Protein AF-A0AAZ3P601-F1 (afdb_monomer_lite)

Organism: Oncorhynchus tshawytscha (NCBI:txid74940)

pLDDT: mean 79.43, std 17.4, range [39.06, 97.81]

Structure (mmCIF, N/CA/C/O backbone):
data_AF-A0AAZ3P601-F1
#
_entry.id   AF-A0AAZ3P601-F1
#
loop_
_atom_site.group_PDB
_atom_site.id
_atom_site.type_symbol
_atom_site.label_atom_id
_atom_site.label_alt_id
_atom_site.label_comp_id
_atom_site.label_asym_id
_atom_site.label_entity_id
_atom_site.label_seq_id
_atom_site.pdbx_PDB_ins_code
_atom_site.Cartn_x
_atom_site.Cartn_y
_atom_site.Cartn_z
_atom_site.occupancy
_atom_site.B_iso_or_equiv
_atom_site.auth_seq_id
_atom_site.auth_comp_id
_atom_site.auth_asym_id
_atom_site.auth_atom_id
_atom_site.pdbx_PDB_model_num
ATOM 1 N N . MET A 1 1 ? -42.002 18.858 34.333 1.00 70.12 1 MET A N 1
ATOM 2 C CA . MET A 1 1 ? -42.143 19.590 33.052 1.00 70.12 1 MET A CA 1
ATOM 3 C C . MET A 1 1 ? -43.081 20.768 33.280 1.00 70.12 1 MET A C 1
ATOM 5 O O . MET A 1 1 ? -44.102 20.560 33.925 1.00 70.12 1 MET A O 1
ATOM 9 N N . SER A 1 2 ? -42.733 21.986 32.854 1.00 88.12 2 SER A N 1
ATOM 10 C CA . SER A 1 2 ? -43.541 23.179 33.163 1.00 88.12 2 SER A CA 1
ATOM 11 C C . SER A 1 2 ? -44.833 23.246 32.324 1.00 88.12 2 SER A C 1
ATOM 13 O O . SER A 1 2 ? -44.896 22.634 31.251 1.00 88.12 2 SER A O 1
ATOM 15 N N . PRO A 1 3 ? -45.863 24.001 32.761 1.00 89.81 3 PRO A N 1
ATOM 16 C CA . PRO A 1 3 ? -47.120 24.142 32.016 1.00 89.81 3 PRO A CA 1
ATOM 17 C C . PRO A 1 3 ? -46.925 24.761 30.624 1.00 89.81 3 PRO A C 1
ATOM 19 O O . PRO A 1 3 ? -47.542 24.329 29.651 1.00 89.81 3 PRO A O 1
ATOM 22 N N . VAL A 1 4 ? -46.012 25.733 30.521 1.00 89.62 4 VAL A N 1
ATOM 23 C CA . VAL A 1 4 ? -45.647 26.404 29.264 1.00 89.62 4 VAL A CA 1
ATOM 24 C C . VAL A 1 4 ? -44.976 25.426 28.295 1.00 89.62 4 VAL A C 1
ATOM 26 O O . VAL A 1 4 ? -45.352 25.354 27.125 1.00 89.62 4 VAL A O 1
ATOM 29 N N . GLU A 1 5 ? -44.046 24.605 28.788 1.00 85.06 5 GLU A N 1
ATOM 30 C CA . GLU A 1 5 ? -43.349 23.603 27.975 1.00 85.06 5 GLU A CA 1
ATOM 31 C C . GLU A 1 5 ? -44.294 22.489 27.491 1.00 85.06 5 GLU A C 1
ATOM 33 O O . GLU A 1 5 ? -44.178 22.021 26.358 1.00 85.06 5 GLU A O 1
ATOM 38 N N . LYS A 1 6 ? -45.290 22.105 28.303 1.00 87.62 6 LYS A N 1
ATOM 39 C CA . LYS A 1 6 ? -46.314 21.119 27.915 1.00 87.62 6 LYS A CA 1
ATOM 40 C C . LYS A 1 6 ? -47.175 21.607 26.757 1.00 87.62 6 LYS A C 1
ATOM 42 O O . LYS A 1 6 ? -47.399 20.858 25.809 1.00 87.62 6 LYS A O 1
ATOM 47 N N . LYS A 1 7 ? -47.602 22.873 26.799 1.00 90.50 7 LYS A N 1
ATOM 48 C CA . LYS A 1 7 ? -48.368 23.492 25.710 1.00 90.50 7 LYS A CA 1
ATOM 49 C C . LYS A 1 7 ? -47.548 23.563 24.422 1.00 90.50 7 LYS A C 1
ATOM 51 O O . LYS A 1 7 ? -48.051 23.200 23.364 1.00 90.50 7 LYS A O 1
ATOM 56 N N . ARG A 1 8 ? -46.276 23.963 24.518 1.00 91.31 8 ARG A N 1
ATOM 57 C CA . ARG A 1 8 ? -45.363 24.028 23.370 1.00 91.31 8 ARG A CA 1
ATOM 58 C C . ARG A 1 8 ? -45.224 22.666 22.682 1.00 91.31 8 ARG A C 1
ATOM 60 O O . ARG A 1 8 ? -45.419 22.585 21.476 1.00 91.31 8 ARG A O 1
ATOM 67 N N . ARG A 1 9 ? -44.966 21.597 23.446 1.00 89.88 9 ARG A N 1
ATOM 68 C CA . ARG A 1 9 ? -44.812 20.232 22.905 1.00 89.88 9 ARG A CA 1
ATOM 69 C C . ARG A 1 9 ? -46.097 19.646 22.330 1.00 89.88 9 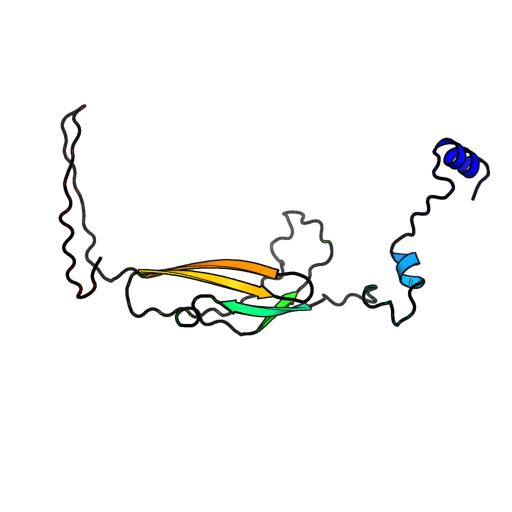ARG A C 1
ATOM 71 O O . ARG A 1 9 ? -46.035 18.900 21.358 1.00 89.88 9 ARG A O 1
ATOM 78 N N . SER A 1 10 ? -47.245 20.001 22.909 1.00 91.31 10 SER A N 1
ATOM 79 C CA . SER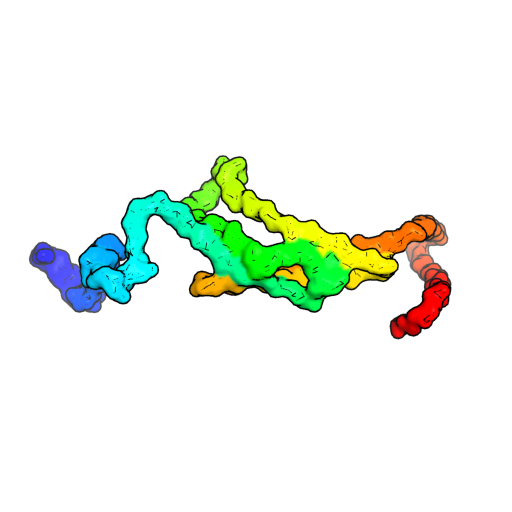 A 1 10 ? -48.556 19.628 22.372 1.00 91.31 10 SER A CA 1
ATOM 80 C C . SER A 1 10 ? -48.806 20.246 20.997 1.00 91.31 10 SER A C 1
ATOM 82 O O . SER A 1 10 ? -49.396 19.588 20.152 1.00 91.31 10 SER A O 1
ATOM 84 N N . LEU A 1 11 ? -48.360 21.488 20.769 1.00 91.81 11 LEU A N 1
ATOM 85 C CA . LEU A 1 11 ? -48.504 22.172 19.479 1.00 91.81 11 LEU A CA 1
ATOM 86 C C . LEU A 1 11 ? -47.535 21.630 18.424 1.00 91.81 11 LEU A C 1
ATOM 88 O O . LEU A 1 11 ? -47.878 21.563 17.252 1.00 91.81 11 LEU A O 1
ATOM 92 N N . THR A 1 12 ? -46.328 21.237 18.833 1.00 90.19 12 THR A N 1
ATOM 93 C CA . THR A 1 12 ? -45.301 20.732 17.912 1.00 90.19 12 THR A CA 1
ATOM 94 C C . THR A 1 12 ? -45.355 19.218 17.696 1.00 90.19 12 THR A C 1
ATOM 96 O O . THR A 1 12 ? -44.438 18.686 17.085 1.00 90.19 12 THR A O 1
ATOM 99 N N . HIS A 1 13 ? -46.375 18.515 18.207 1.00 84.56 13 HIS A N 1
ATOM 100 C CA . HIS A 1 13 ? -46.494 17.047 18.147 1.00 84.56 13 HIS A CA 1
ATOM 101 C C . HIS A 1 13 ? -45.260 16.288 18.675 1.00 84.56 13 HIS A C 1
ATOM 103 O O . HIS A 1 13 ? -44.950 15.188 18.233 1.00 84.56 13 HIS A O 1
ATOM 109 N N . THR A 1 14 ? -44.558 16.863 19.655 1.00 85.81 14 THR A N 1
ATOM 110 C CA . THR A 1 14 ? -43.357 16.265 20.274 1.00 85.81 14 THR A CA 1
ATOM 111 C C . THR A 1 14 ? -43.566 15.930 21.747 1.00 85.81 14 THR A C 1
ATOM 113 O O . THR A 1 14 ? -42.615 15.848 22.528 1.00 85.81 14 THR A O 1
ATOM 116 N N . LEU A 1 15 ? -44.826 15.766 22.159 1.00 82.56 15 LEU A N 1
ATOM 117 C CA . LEU A 1 15 ? -45.186 15.462 23.543 1.00 82.56 15 LEU A CA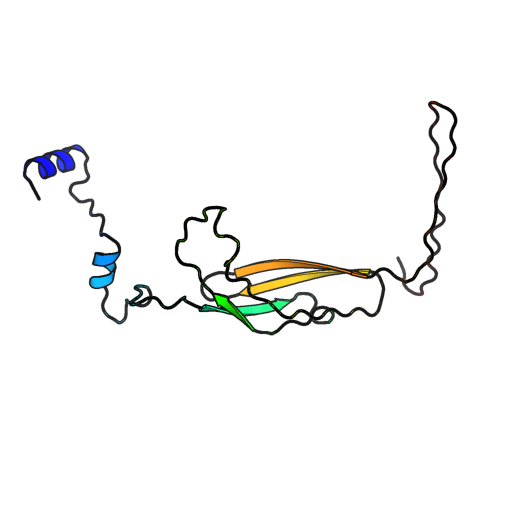 1
ATOM 118 C C . LEU A 1 15 ? -44.644 14.092 23.974 1.00 82.56 15 LEU A C 1
ATOM 120 O O . LEU A 1 15 ? -44.112 13.982 25.077 1.00 82.56 15 LEU A O 1
ATOM 124 N N . ASP A 1 16 ? -44.657 13.132 23.050 1.00 80.06 16 ASP A N 1
ATOM 125 C CA . ASP A 1 16 ? -44.116 11.781 23.231 1.00 80.06 16 ASP A CA 1
ATOM 126 C C . ASP A 1 16 ? -42.670 11.645 22.724 1.00 80.06 16 ASP A C 1
ATOM 128 O O . ASP A 1 16 ? -42.055 10.585 22.819 1.00 80.06 16 ASP A O 1
ATOM 132 N N . SER A 1 17 ? -42.082 12.724 22.196 1.00 71.44 17 SER A N 1
ATOM 133 C CA . SER A 1 17 ? -40.682 12.728 21.781 1.00 71.44 17 SER A CA 1
ATOM 134 C C . SER A 1 17 ? -39.779 12.954 22.991 1.00 71.44 17 SER A C 1
ATOM 136 O O . SER A 1 17 ? -39.702 14.049 23.562 1.00 71.44 17 SER A O 1
ATOM 138 N N . SER A 1 18 ? -39.043 11.915 23.366 1.00 69.38 18 SER A N 1
ATOM 139 C CA . SER A 1 18 ? -37.966 12.001 24.345 1.00 69.38 18 SER A CA 1
ATOM 140 C C . SER A 1 18 ? -36.612 11.890 23.657 1.00 69.38 18 SER A C 1
ATOM 142 O O . SER A 1 18 ? -36.342 10.919 22.958 1.00 69.38 18 SER A O 1
ATOM 144 N N . THR A 1 19 ? -35.728 12.849 23.911 1.00 64.19 19 THR A N 1
ATOM 145 C CA . THR A 1 19 ? -34.297 12.707 23.635 1.00 64.19 19 THR A CA 1
ATOM 146 C C . THR A 1 19 ? -33.608 12.385 24.952 1.00 64.19 19 THR A C 1
ATOM 148 O O . THR A 1 19 ? -33.616 13.209 25.872 1.00 64.19 19 THR A O 1
ATOM 151 N N . VAL A 1 20 ? -33.026 11.198 25.074 1.00 64.81 20 VAL A N 1
ATOM 152 C CA . VAL A 1 20 ? -32.213 10.851 26.241 1.00 64.81 20 VAL A CA 1
ATOM 153 C C . VAL A 1 20 ? -30.807 11.390 25.996 1.00 64.81 20 VAL A C 1
ATOM 155 O O . VAL A 1 20 ? -30.213 11.130 24.951 1.00 64.81 20 VAL A O 1
ATOM 158 N N . ARG A 1 21 ? -30.260 12.175 26.932 1.00 61.75 21 ARG A N 1
ATOM 159 C CA . ARG A 1 21 ? -28.838 12.548 26.860 1.00 61.75 21 ARG A CA 1
ATOM 160 C C . ARG A 1 21 ? -28.008 11.273 26.966 1.00 61.75 21 ARG A C 1
ATOM 162 O O . ARG A 1 21 ? -28.297 10.452 27.832 1.00 61.75 21 ARG A O 1
ATOM 169 N N . ALA A 1 22 ? -26.959 11.151 26.155 1.00 60.16 22 ALA A N 1
ATOM 170 C CA . ALA A 1 22 ? -26.104 9.963 26.112 1.00 60.16 22 ALA A CA 1
ATOM 171 C C . ALA A 1 22 ? -25.686 9.470 27.512 1.00 60.16 22 ALA A C 1
ATOM 173 O O . ALA A 1 22 ? -25.795 8.285 27.792 1.00 60.16 22 ALA A O 1
ATOM 174 N N . GLY A 1 23 ? -25.337 10.383 28.429 1.00 58.44 23 GLY A N 1
ATOM 175 C CA . GLY A 1 23 ? -24.967 10.040 29.810 1.00 58.44 23 GLY A CA 1
ATOM 176 C C . GLY A 1 23 ? -26.077 9.397 30.660 1.00 58.44 23 GLY A C 1
ATOM 177 O O . GLY A 1 23 ? -25.782 8.608 31.548 1.00 58.44 23 GLY A O 1
ATOM 178 N N . VAL A 1 24 ? -27.353 9.688 30.387 1.00 65.31 24 VAL A N 1
ATOM 179 C CA . VAL A 1 24 ? -28.493 9.081 31.103 1.00 65.31 24 VAL A CA 1
ATOM 180 C C . VAL A 1 24 ? -28.844 7.717 30.510 1.00 65.31 24 VAL A C 1
ATOM 182 O O . VAL A 1 24 ? -29.120 6.789 31.260 1.00 65.31 24 VAL A O 1
ATOM 185 N N . ALA A 1 25 ? -28.780 7.574 29.181 1.00 63.50 25 ALA A N 1
ATOM 186 C CA . ALA A 1 25 ? -28.924 6.273 28.521 1.00 63.50 25 ALA A CA 1
ATOM 187 C C . ALA A 1 25 ? -27.821 5.317 28.988 1.00 63.50 25 ALA A C 1
ATOM 189 O O . ALA A 1 25 ? -28.089 4.178 29.345 1.00 63.50 25 ALA A O 1
ATOM 190 N N . ALA A 1 26 ? -26.601 5.839 29.082 1.00 60.62 26 ALA A N 1
ATOM 191 C CA . ALA A 1 26 ? -25.445 5.142 29.600 1.00 60.62 26 ALA A CA 1
ATOM 192 C C . ALA A 1 26 ? -25.631 4.606 31.029 1.00 60.62 26 ALA A C 1
ATOM 194 O O . ALA A 1 26 ? -25.316 3.453 31.300 1.00 60.62 26 ALA A O 1
ATOM 195 N N . ALA A 1 27 ? -26.168 5.428 31.934 1.00 63.00 27 ALA A N 1
ATOM 196 C CA . ALA A 1 27 ? -26.406 5.040 33.324 1.00 63.00 27 ALA A CA 1
ATOM 197 C C . ALA A 1 27 ? -27.568 4.042 33.498 1.00 63.00 27 ALA A C 1
ATOM 199 O O . ALA A 1 27 ? -27.625 3.342 34.505 1.00 63.00 27 ALA A O 1
ATOM 200 N N . ALA A 1 28 ? -28.499 3.987 32.540 1.00 63.47 28 ALA A N 1
ATOM 201 C CA . ALA A 1 28 ? -29.650 3.084 32.565 1.00 63.47 28 ALA A CA 1
ATOM 202 C C . ALA A 1 28 ? -29.344 1.679 32.008 1.00 63.47 28 ALA A C 1
ATOM 204 O O . ALA A 1 28 ? -30.153 0.768 32.183 1.00 63.47 28 ALA A O 1
ATOM 205 N N . LEU A 1 29 ? -28.198 1.488 31.346 1.00 56.53 29 LEU A N 1
ATOM 206 C CA . LEU A 1 29 ? -27.764 0.184 30.849 1.00 56.53 29 LEU A CA 1
ATOM 207 C C . LEU A 1 29 ? -27.188 -0.642 32.008 1.00 56.53 29 LEU A C 1
ATOM 209 O O . LEU A 1 29 ? -26.221 -0.249 32.658 1.00 56.53 29 LEU A O 1
ATOM 213 N N . THR A 1 30 ? -27.770 -1.813 32.266 1.00 56.56 30 THR A N 1
ATOM 214 C CA . THR A 1 30 ? -27.178 -2.817 33.158 1.00 56.56 30 THR A CA 1
ATOM 215 C C . THR A 1 30 ? -25.837 -3.296 32.601 1.00 56.56 30 THR A C 1
ATOM 217 O O . THR A 1 30 ? -25.612 -3.289 31.393 1.00 56.56 30 THR A O 1
ATOM 220 N N . THR A 1 31 ? -24.936 -3.737 33.481 1.00 52.88 31 THR A N 1
ATOM 221 C CA . THR A 1 31 ? -23.539 -4.113 33.185 1.00 52.88 31 THR A CA 1
ATOM 222 C C . THR A 1 31 ? -23.372 -5.055 31.981 1.00 52.88 31 THR A C 1
ATOM 224 O O . THR A 1 31 ? -22.365 -4.982 31.288 1.00 52.88 31 THR A O 1
ATOM 227 N N . SER A 1 32 ? -24.368 -5.888 31.671 1.00 54.19 32 SER A N 1
ATOM 228 C CA . SER A 1 32 ? -24.384 -6.800 30.517 1.00 54.19 32 SER A CA 1
ATOM 229 C C . SER A 1 32 ? -24.783 -6.157 29.177 1.00 54.19 32 SER A C 1
ATOM 231 O O . SER A 1 32 ? -24.533 -6.748 28.133 1.00 54.19 32 SER A O 1
ATOM 233 N N . GLN A 1 33 ? -25.357 -4.951 29.178 1.00 48.84 33 GLN A N 1
ATOM 234 C CA . GLN A 1 33 ? -25.612 -4.128 27.982 1.00 48.84 33 GLN A CA 1
ATOM 235 C C . GLN A 1 33 ? -24.637 -2.937 27.867 1.00 48.84 33 GLN A C 1
ATOM 237 O O . GLN A 1 33 ? -24.684 -2.174 26.905 1.00 48.84 33 GLN A O 1
ATOM 242 N N . SER A 1 34 ? -23.722 -2.791 28.832 1.00 46.88 34 SER A N 1
ATOM 243 C CA . SER A 1 34 ? -22.756 -1.689 28.964 1.00 46.88 34 SER A CA 1
ATOM 244 C C . SER A 1 34 ? -21.469 -1.873 28.137 1.00 46.88 34 SER A C 1
ATOM 246 O O . SER A 1 34 ? -20.431 -1.290 28.439 1.00 46.88 34 SER A O 1
ATOM 248 N N . LEU A 1 35 ? -21.499 -2.641 27.044 1.00 48.31 35 LEU A N 1
ATOM 249 C CA . LEU A 1 35 ? -20.342 -2.735 26.134 1.00 48.31 35 LEU A CA 1
ATOM 250 C C . LEU A 1 35 ? -20.043 -1.411 25.391 1.00 48.31 35 LEU A C 1
ATOM 252 O O . LEU A 1 35 ? -19.087 -1.340 24.624 1.00 48.31 35 LEU A O 1
ATOM 256 N N . LEU A 1 36 ? -20.835 -0.352 25.615 1.00 49.25 36 LEU A N 1
ATOM 257 C CA . LEU A 1 36 ? -20.767 0.911 24.872 1.00 49.25 36 LEU A CA 1
ATOM 258 C C . LEU A 1 36 ? -20.726 2.184 25.743 1.00 49.25 36 LEU A C 1
ATOM 260 O O . LEU A 1 36 ? -20.846 3.283 25.204 1.00 49.25 36 LEU A O 1
ATOM 264 N N . VAL A 1 37 ? -20.509 2.089 27.061 1.00 42.81 37 VAL A N 1
ATOM 265 C CA . VAL A 1 37 ? -20.366 3.279 27.925 1.00 42.81 37 VAL A CA 1
ATOM 266 C C . VAL A 1 37 ? -18.990 3.307 28.585 1.00 42.81 37 VAL A C 1
ATOM 268 O O . VAL A 1 37 ? -18.720 2.494 29.468 1.00 42.81 37 VAL A O 1
ATOM 271 N N . PRO A 1 38 ? -18.111 4.259 28.237 1.00 45.16 38 PRO A N 1
ATOM 272 C CA . PRO A 1 38 ? -16.789 4.309 28.834 1.00 45.16 38 PRO A CA 1
ATOM 273 C C . PRO A 1 38 ? -16.778 5.071 30.167 1.00 45.16 38 PRO A C 1
ATOM 275 O O . PRO A 1 38 ? -17.029 6.277 30.207 1.00 45.16 38 PRO A O 1
ATOM 278 N N . GLY A 1 39 ? -16.389 4.361 31.232 1.00 39.06 39 GLY A N 1
ATOM 279 C CA . GLY A 1 39 ? -15.651 4.911 32.377 1.00 39.06 39 GLY A CA 1
ATOM 280 C C . GLY A 1 39 ? -14.236 5.379 31.977 1.00 39.06 39 GLY A C 1
ATOM 281 O O . GLY A 1 39 ? -13.923 5.410 30.786 1.00 39.06 39 GLY A O 1
ATOM 282 N N . PRO A 1 40 ? -13.398 5.807 32.941 1.00 43.06 40 PRO A N 1
ATOM 283 C CA . PRO A 1 40 ? -12.401 6.860 32.760 1.00 43.06 40 PRO A CA 1
ATOM 284 C C . PRO A 1 40 ? -11.408 6.581 31.627 1.00 43.06 40 PRO A C 1
ATOM 286 O O . PRO A 1 40 ? -10.877 5.484 31.509 1.00 43.06 40 PRO A O 1
ATOM 289 N N . VAL A 1 41 ? -11.195 7.633 30.829 1.00 47.00 41 VAL A N 1
ATOM 290 C CA . VAL A 1 41 ? -10.081 7.944 29.914 1.00 47.00 41 VAL A CA 1
ATOM 291 C C . VAL A 1 41 ? -9.036 6.829 29.754 1.00 47.00 41 VAL A C 1
ATOM 293 O O . VAL A 1 41 ? -7.917 6.924 30.246 1.00 47.00 41 VAL A O 1
ATOM 296 N N . GLN A 1 42 ? -9.390 5.775 29.029 1.00 49.97 42 GLN A N 1
ATOM 297 C CA . GLN A 1 42 ? -8.418 4.907 28.374 1.00 49.97 42 GLN A CA 1
ATOM 298 C C . GLN A 1 42 ? -8.548 5.188 26.879 1.00 49.97 42 GLN A C 1
ATOM 300 O O . GLN A 1 42 ? -9.641 5.023 26.324 1.00 49.97 42 GLN A O 1
ATOM 305 N N . SER A 1 43 ? -7.474 5.668 26.240 1.00 56.03 43 SER A N 1
ATOM 306 C CA . SER A 1 43 ? -7.373 5.667 24.777 1.00 56.03 43 SER A CA 1
ATOM 307 C C . SER A 1 43 ? -7.666 4.246 24.323 1.00 56.03 43 SER A C 1
ATOM 309 O O . SER A 1 43 ? -6.948 3.311 24.673 1.00 56.03 43 SER A O 1
ATOM 311 N N . GLN A 1 44 ? -8.796 4.059 23.648 1.00 71.75 44 GLN A N 1
ATOM 312 C CA . GLN A 1 44 ? -9.218 2.727 23.254 1.00 71.75 44 GLN A CA 1
ATOM 313 C C . GLN A 1 44 ? -8.312 2.319 22.097 1.00 71.75 44 GLN A C 1
ATOM 315 O O . GLN A 1 44 ? -8.413 2.877 21.012 1.00 71.75 44 GLN A O 1
ATOM 320 N N . VAL A 1 45 ? -7.380 1.405 22.342 1.00 83.75 45 VAL A N 1
ATOM 321 C CA . VAL A 1 45 ? -6.551 0.828 21.283 1.00 83.75 45 VAL A CA 1
ATOM 322 C C . VAL A 1 45 ? -7.391 -0.208 20.547 1.00 83.75 45 VAL A C 1
ATOM 324 O O . VAL A 1 45 ? -8.114 -0.987 21.170 1.00 83.75 45 VAL A O 1
ATOM 327 N N . VAL A 1 46 ? -7.335 -0.193 19.220 1.00 89.50 46 VAL A N 1
ATOM 328 C CA . VAL A 1 46 ? -8.011 -1.166 18.364 1.00 89.50 46 VAL A CA 1
ATOM 329 C C . VAL A 1 46 ? -6.956 -1.998 17.669 1.00 89.50 46 VAL A C 1
ATOM 331 O O . VAL A 1 46 ? -6.055 -1.477 17.014 1.00 89.50 46 VAL A O 1
ATOM 334 N N . GLU A 1 47 ? -7.076 -3.302 17.850 1.00 93.69 47 GLU A N 1
ATOM 335 C CA . GLU A 1 47 ? -6.290 -4.301 17.151 1.00 93.69 47 GLU A CA 1
ATOM 336 C C . GLU A 1 47 ? 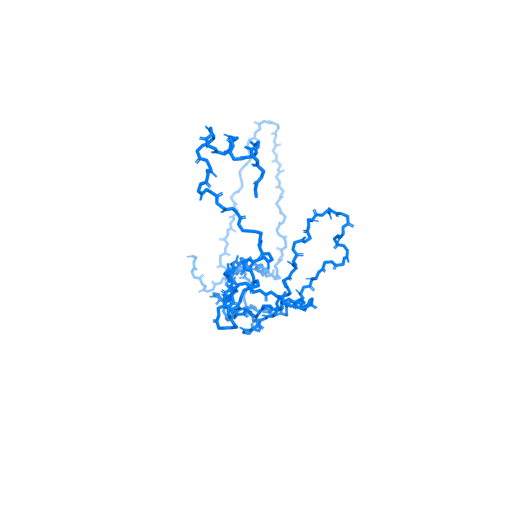-6.900 -4.547 15.768 1.00 93.69 47 GLU A C 1
ATOM 338 O O . GLU A 1 47 ? -8.119 -4.690 15.638 1.00 93.69 47 GLU A O 1
ATOM 343 N N . TYR A 1 48 ? -6.051 -4.571 14.746 1.00 95.75 48 TYR A N 1
ATOM 344 C CA . TYR A 1 48 ? -6.417 -4.892 13.373 1.00 95.75 48 TYR A CA 1
ATOM 345 C C . TYR A 1 48 ? -5.644 -6.124 12.928 1.00 95.75 48 TYR A C 1
ATOM 347 O O . TYR A 1 48 ? -4.421 -6.157 13.084 1.00 95.75 48 TYR A O 1
ATOM 355 N N . SER A 1 49 ? -6.333 -7.089 12.323 1.00 97.50 49 SER A N 1
ATOM 356 C CA . SER A 1 49 ? -5.680 -8.106 11.504 1.00 97.50 49 SER A CA 1
ATOM 357 C C . SER A 1 49 ? -5.259 -7.495 10.173 1.00 97.50 49 SER A C 1
ATOM 359 O O . SER A 1 49 ? -5.937 -6.613 9.639 1.00 97.50 49 SER A O 1
ATOM 361 N N . VAL A 1 50 ? -4.123 -7.947 9.659 1.00 97.44 50 VAL A N 1
ATOM 362 C CA . VAL A 1 50 ? -3.469 -7.401 8.474 1.00 97.44 50 VAL A CA 1
ATOM 363 C C . VAL A 1 50 ? -3.400 -8.479 7.403 1.00 97.44 50 VAL A C 1
ATOM 365 O O . VAL A 1 50 ? -2.747 -9.500 7.605 1.00 97.44 50 VAL A O 1
ATOM 368 N N . ASP A 1 51 ? -4.002 -8.207 6.250 1.00 97.44 51 ASP A N 1
ATOM 369 C CA . ASP A 1 51 ? -3.932 -9.063 5.067 1.00 97.44 51 ASP A CA 1
ATOM 370 C C . ASP A 1 51 ? -3.345 -8.296 3.878 1.00 97.44 51 ASP A C 1
ATOM 372 O O . ASP A 1 51 ? -3.577 -7.095 3.714 1.00 97.44 51 ASP A O 1
ATOM 376 N N . VAL A 1 52 ? -2.603 -8.998 3.020 1.00 97.19 52 VAL A N 1
ATOM 377 C CA . VAL A 1 52 ? -2.002 -8.437 1.802 1.00 97.19 52 VAL A CA 1
ATOM 378 C C . VAL A 1 52 ? -2.300 -9.283 0.575 1.00 97.19 52 VAL A C 1
ATOM 380 O O . VAL A 1 52 ? -2.278 -10.509 0.635 1.00 97.19 52 VAL A O 1
ATOM 383 N N . SER A 1 53 ? -2.513 -8.635 -0.571 1.00 97.56 53 SER A N 1
ATOM 384 C CA . SER A 1 53 ? -2.728 -9.348 -1.837 1.00 97.56 53 SER A CA 1
ATOM 385 C C . SER A 1 53 ? -1.444 -9.902 -2.467 1.00 97.56 53 SER A C 1
ATOM 387 O O . SER A 1 53 ? -1.528 -10.767 -3.333 1.00 97.56 53 SER A O 1
ATOM 389 N N . LEU A 1 54 ? -0.264 -9.403 -2.069 1.00 96.69 54 LEU A N 1
ATOM 390 C CA . LEU A 1 54 ? 1.050 -9.829 -2.576 1.00 96.69 54 LEU A CA 1
ATOM 391 C C . LEU A 1 54 ? 2.011 -10.201 -1.426 1.00 96.69 54 LEU A C 1
ATOM 393 O O . LEU A 1 54 ? 2.998 -9.492 -1.200 1.00 96.69 54 LEU A O 1
ATOM 397 N N . PRO A 1 55 ? 1.750 -11.301 -0.693 1.00 95.81 55 PRO A N 1
ATOM 398 C CA . PRO A 1 55 ? 2.565 -11.709 0.458 1.00 95.81 55 PRO A CA 1
ATOM 399 C C . PRO A 1 55 ? 4.004 -12.091 0.083 1.00 95.81 55 PRO A C 1
ATOM 401 O O . PRO A 1 55 ? 4.909 -11.921 0.891 1.00 95.81 55 PRO A O 1
ATOM 404 N N . GLU A 1 56 ? 4.233 -12.524 -1.160 1.00 95.31 56 GLU A N 1
ATOM 405 C CA . GLU A 1 56 ? 5.564 -12.851 -1.699 1.00 95.31 56 GLU A CA 1
ATOM 406 C C . GLU A 1 56 ? 6.445 -11.620 -1.966 1.00 95.31 56 GLU A C 1
ATOM 408 O O . GLU A 1 56 ? 7.586 -11.768 -2.383 1.00 95.31 56 GLU A O 1
ATOM 413 N N . HIS A 1 57 ? 5.920 -10.402 -1.805 1.00 96.50 57 HIS A N 1
ATOM 414 C CA . HIS A 1 57 ? 6.665 -9.164 -2.055 1.00 96.50 57 HIS A CA 1
ATOM 415 C C . HIS A 1 57 ? 6.570 -8.176 -0.899 1.00 96.50 57 HIS A C 1
ATOM 417 O O . HIS A 1 57 ? 7.518 -7.434 -0.658 1.00 96.50 57 HIS A O 1
ATOM 423 N N . PHE A 1 58 ? 5.439 -8.150 -0.189 1.00 97.06 58 PHE A N 1
ATOM 424 C CA . PHE A 1 58 ? 5.172 -7.227 0.908 1.00 97.06 58 PHE A CA 1
ATOM 425 C C . PHE A 1 58 ? 4.993 -8.011 2.204 1.00 97.06 58 PHE A C 1
ATOM 427 O O . PHE A 1 58 ? 3.983 -8.679 2.409 1.00 97.06 58 PHE A O 1
ATOM 434 N N . LEU A 1 59 ? 5.964 -7.881 3.103 1.00 96.50 59 LEU A N 1
ATOM 435 C CA . LEU A 1 59 ? 5.941 -8.507 4.416 1.00 96.50 59 LEU A CA 1
ATOM 436 C C . LEU A 1 59 ? 5.562 -7.463 5.468 1.00 96.50 59 LEU A C 1
ATOM 438 O O . LEU A 1 59 ? 6.289 -6.488 5.691 1.00 96.50 59 LEU A O 1
ATOM 442 N N . LEU A 1 60 ? 4.431 -7.700 6.126 1.00 95.62 60 LEU A N 1
ATOM 443 C CA . LEU A 1 60 ? 3.924 -6.921 7.252 1.00 95.62 60 LEU A CA 1
ATOM 444 C C . LEU A 1 60 ? 3.637 -7.845 8.445 1.00 95.62 60 LEU A C 1
ATOM 446 O O . LEU A 1 60 ? 3.477 -9.055 8.269 1.00 95.62 60 LEU A O 1
ATOM 450 N N . PRO A 1 61 ? 3.558 -7.303 9.671 1.00 95.62 61 PRO A N 1
ATOM 451 C CA . PRO A 1 61 ? 2.981 -8.021 10.797 1.00 95.62 61 PRO A CA 1
ATOM 452 C C . PRO A 1 61 ? 1.549 -8.453 10.484 1.00 95.62 61 PRO A C 1
ATOM 454 O O . PRO A 1 61 ? 0.812 -7.698 9.866 1.00 95.62 61 PRO A O 1
ATOM 457 N N . HIS A 1 62 ? 1.140 -9.611 10.999 1.00 95.00 62 HIS A N 1
ATOM 458 C CA . HIS A 1 62 ? -0.235 -10.117 10.880 1.00 95.00 62 HIS A CA 1
ATOM 459 C C . HIS A 1 62 ? -1.245 -9.285 11.683 1.00 95.00 62 HIS A C 1
ATOM 461 O O . HIS A 1 62 ? -2.450 -9.382 11.462 1.00 95.00 62 HIS A O 1
ATOM 467 N N . THR A 1 63 ? -0.748 -8.471 12.616 1.00 95.19 63 THR A N 1
ATOM 468 C CA . THR A 1 63 ? -1.559 -7.666 13.520 1.00 95.19 63 THR A CA 1
ATOM 469 C C . THR A 1 63 ? -0.882 -6.329 13.790 1.00 95.19 63 THR A C 1
ATOM 471 O O . THR A 1 63 ? 0.326 -6.287 14.041 1.00 95.19 63 THR A O 1
ATOM 474 N N . ILE A 1 64 ? -1.659 -5.246 13.807 1.00 93.75 64 ILE A N 1
ATOM 475 C CA . ILE A 1 64 ? -1.218 -3.929 14.285 1.00 93.75 64 ILE A CA 1
ATOM 476 C C . ILE A 1 64 ? -2.233 -3.320 15.251 1.00 93.75 64 ILE A C 1
ATOM 478 O O . ILE A 1 64 ? -3.416 -3.650 15.228 1.00 93.75 64 ILE A O 1
ATOM 482 N N . THR A 1 65 ? -1.774 -2.395 16.086 1.00 91.38 65 THR A N 1
ATOM 483 C CA . THR A 1 65 ? -2.612 -1.680 17.048 1.00 91.38 65 THR A CA 1
ATOM 484 C C . THR A 1 65 ? -2.660 -0.198 16.707 1.00 91.38 65 THR A C 1
ATOM 486 O O . THR A 1 65 ? -1.628 0.458 16.597 1.00 91.38 65 THR A O 1
ATOM 489 N N . LEU A 1 66 ? -3.869 0.338 16.534 1.00 88.94 66 LEU A N 1
ATOM 490 C CA . LEU A 1 66 ? -4.089 1.759 16.277 1.00 88.94 66 LEU A CA 1
ATOM 491 C C . LEU A 1 66 ? -4.847 2.385 17.451 1.00 88.94 66 LEU A C 1
ATOM 493 O O . LEU A 1 66 ? -5.851 1.820 17.898 1.00 88.94 66 LEU A O 1
ATOM 497 N N . PRO A 1 67 ? -4.413 3.543 17.964 1.00 85.81 67 PRO A N 1
ATOM 498 C CA . PRO A 1 67 ? -5.167 4.254 18.978 1.00 85.81 67 PRO A CA 1
ATOM 499 C C . PRO A 1 67 ? -6.416 4.898 18.364 1.00 85.81 67 PRO A C 1
ATOM 501 O O . PRO A 1 67 ? -6.429 5.335 17.211 1.00 85.81 67 PRO A O 1
ATOM 504 N N . VAL A 1 68 ? -7.508 4.923 19.129 1.00 75.12 68 VAL A N 1
ATOM 505 C CA . VAL A 1 68 ? -8.743 5.614 18.747 1.00 75.12 68 VAL A CA 1
ATOM 506 C C . VAL A 1 68 ? -8.779 6.966 19.440 1.00 75.12 68 VAL A C 1
ATOM 508 O O . VAL A 1 68 ? -9.156 7.063 20.612 1.00 75.12 68 VAL A O 1
ATOM 511 N N . ALA A 1 69 ? -8.449 8.017 18.690 1.00 65.88 69 ALA A N 1
ATOM 512 C CA . ALA A 1 69 ? -8.696 9.387 19.112 1.00 65.88 69 ALA A CA 1
ATOM 513 C C . ALA A 1 69 ? -10.209 9.601 19.309 1.00 65.88 69 ALA A C 1
ATOM 515 O O . ALA A 1 69 ? -11.009 9.361 18.401 1.00 65.88 69 ALA A O 1
ATOM 516 N N . ARG A 1 70 ? -10.626 10.043 20.502 1.00 57.09 70 ARG A N 1
ATOM 517 C CA . ARG A 1 70 ? -12.019 10.448 20.749 1.00 57.09 70 ARG A CA 1
ATOM 518 C C . ARG A 1 70 ? -12.191 11.922 20.425 1.00 57.09 70 ARG A C 1
ATOM 520 O O . ARG A 1 70 ? -11.532 12.743 21.050 1.00 57.09 70 ARG A O 1
ATOM 527 N N . ASP A 1 71 ? -13.094 12.220 19.489 1.00 49.41 71 ASP A N 1
ATOM 528 C CA . ASP A 1 71 ? -13.728 13.523 19.233 1.00 49.41 71 ASP A CA 1
ATOM 529 C C . ASP A 1 71 ? -12.858 14.765 19.495 1.00 49.41 71 ASP A C 1
ATOM 531 O O . ASP A 1 71 ? -13.315 15.762 20.060 1.00 49.41 71 ASP A O 1
ATOM 535 N N . ALA A 1 72 ? -11.606 14.759 19.041 1.00 46.97 72 ALA A N 1
ATOM 536 C CA . ALA A 1 72 ? -10.912 16.011 18.820 1.00 46.97 72 ALA A CA 1
ATOM 537 C C . ALA A 1 72 ? -11.508 16.577 17.533 1.00 46.97 72 ALA A C 1
ATOM 539 O O . ALA A 1 72 ? -11.291 16.039 16.448 1.00 46.97 72 ALA A O 1
ATOM 540 N N . ARG A 1 73 ? -12.297 17.654 17.639 1.00 46.94 73 ARG A N 1
ATOM 541 C CA . ARG A 1 73 ? -12.512 18.538 16.489 1.00 46.94 73 ARG A CA 1
ATOM 542 C C . ARG A 1 73 ? -11.118 18.837 15.954 1.00 46.94 73 ARG A C 1
ATOM 544 O O . ARG A 1 73 ? -10.345 19.475 16.662 1.00 46.94 73 ARG A O 1
ATOM 551 N N . VAL A 1 74 ? -10.784 18.296 14.784 1.00 47.72 74 VAL A N 1
ATOM 552 C CA . VAL A 1 74 ? -9.465 18.454 14.172 1.00 47.72 74 VAL A CA 1
ATOM 553 C C . VAL A 1 74 ? -9.321 19.929 13.818 1.00 47.72 74 VAL A C 1
ATOM 555 O O . VAL A 1 74 ? -9.714 20.375 12.746 1.00 47.72 74 VAL A O 1
ATOM 558 N N . THR A 1 75 ? -8.843 20.725 14.767 1.00 50.12 75 THR A N 1
ATOM 559 C CA . THR A 1 75 ? -8.316 22.053 14.498 1.00 50.12 75 THR A CA 1
ATOM 560 C C . THR A 1 75 ? -6.921 21.837 13.942 1.00 50.12 75 THR A C 1
ATOM 562 O O . THR A 1 75 ? -6.096 21.176 14.574 1.00 50.12 75 THR A O 1
ATOM 565 N N . GLN A 1 76 ? -6.695 22.370 12.745 1.00 51.25 76 GLN A N 1
ATOM 566 C CA . GLN A 1 76 ? -5.488 22.224 11.927 1.00 51.25 76 GLN A CA 1
ATOM 567 C C . GLN A 1 76 ? -4.172 22.532 12.678 1.00 51.25 76 GLN A C 1
ATOM 569 O O . GLN A 1 76 ? -3.112 22.083 12.257 1.00 51.25 76 GLN A O 1
ATOM 574 N N . ASP A 1 77 ? -4.250 23.209 13.826 1.00 47.72 77 ASP A N 1
ATOM 575 C CA . ASP A 1 77 ? -3.115 23.645 14.643 1.00 47.72 77 ASP A CA 1
ATOM 576 C C . ASP A 1 77 ? -2.537 22.580 15.606 1.00 47.72 77 ASP A C 1
ATOM 578 O O . ASP A 1 77 ? -1.487 22.820 16.192 1.00 47.72 77 ASP A O 1
ATOM 582 N N . ASN A 1 78 ? -3.156 21.397 15.762 1.00 48.38 78 ASN A N 1
ATOM 583 C CA . ASN A 1 78 ? -2.692 20.337 16.691 1.00 48.38 78 ASN A CA 1
ATOM 584 C C . ASN A 1 78 ? -2.068 19.103 15.997 1.00 48.38 78 ASN A C 1
ATOM 586 O O . ASN A 1 78 ? -2.000 18.022 16.579 1.00 48.38 78 ASN A O 1
ATOM 590 N N . LEU A 1 79 ? -1.630 19.227 14.741 1.00 50.53 79 LEU A N 1
ATOM 591 C CA . LEU A 1 79 ? -1.103 18.101 13.949 1.00 50.53 79 LEU A CA 1
ATOM 592 C C . LEU A 1 79 ? 0.256 17.561 14.430 1.00 50.53 79 LEU A C 1
ATOM 594 O O . LEU A 1 79 ? 0.668 16.488 13.996 1.00 50.53 79 LEU A O 1
ATOM 598 N N . THR A 1 80 ? 0.960 18.277 15.304 1.00 46.12 80 THR A N 1
ATOM 599 C CA . THR A 1 80 ? 2.334 17.942 15.709 1.00 46.12 80 THR A CA 1
ATOM 600 C C . THR A 1 80 ? 2.444 16.866 16.786 1.00 46.12 80 THR A C 1
ATOM 602 O O . THR A 1 80 ? 3.532 16.330 16.955 1.00 46.12 80 THR A O 1
ATOM 605 N N . ASP A 1 81 ? 1.346 16.507 17.456 1.00 50.53 81 ASP A N 1
ATOM 606 C CA . ASP A 1 81 ? 1.305 15.439 18.475 1.00 50.53 81 ASP A CA 1
ATOM 607 C C . ASP A 1 81 ? 0.298 14.335 18.099 1.00 50.53 81 ASP A C 1
ATOM 609 O O . ASP A 1 81 ? -0.225 13.600 18.937 1.00 50.53 81 ASP A O 1
ATOM 613 N N . SER A 1 82 ? -0.034 14.258 16.804 1.00 57.28 82 SER A N 1
ATOM 614 C CA . SER A 1 82 ? -0.928 13.240 16.264 1.00 57.28 82 SER A CA 1
ATOM 615 C C . SER A 1 82 ? -0.302 11.861 16.471 1.00 57.28 82 SER A C 1
ATOM 617 O O . SER A 1 82 ? 0.876 11.668 16.176 1.00 57.28 82 SER A O 1
ATOM 619 N N . GLU A 1 83 ? -1.088 10.916 16.987 1.00 67.19 83 GLU A N 1
ATOM 620 C CA . GLU A 1 83 ? -0.709 9.527 17.259 1.00 67.19 83 GLU A CA 1
ATOM 621 C C . GLU A 1 83 ? -0.318 8.786 15.960 1.00 67.19 83 GLU A C 1
ATOM 623 O O . GLU A 1 83 ? -1.073 7.980 15.414 1.00 67.19 83 GLU A O 1
ATOM 628 N N . VAL A 1 84 ? 0.866 9.081 15.419 1.00 73.44 84 VAL A N 1
ATOM 629 C CA . VAL A 1 84 ? 1.419 8.396 14.251 1.00 73.44 84 VAL A CA 1
ATOM 630 C C . VAL A 1 84 ? 1.871 7.009 14.686 1.00 73.44 84 VAL A C 1
ATOM 632 O O . VAL A 1 84 ? 2.805 6.856 15.473 1.00 73.44 84 VAL A O 1
ATOM 635 N N . VAL A 1 85 ? 1.218 5.980 14.149 1.00 83.81 85 VAL A N 1
ATOM 636 C CA . VAL A 1 85 ? 1.633 4.590 14.347 1.00 83.81 85 VAL A CA 1
ATOM 637 C C . VAL A 1 85 ? 2.548 4.175 13.205 1.00 83.81 85 VAL A C 1
ATOM 639 O O . VAL A 1 85 ? 2.143 4.142 12.043 1.00 83.81 85 VAL A O 1
ATOM 642 N N . MET A 1 86 ? 3.785 3.826 13.547 1.00 87.38 86 MET A N 1
ATOM 643 C CA . MET A 1 86 ? 4.740 3.263 12.599 1.00 87.38 86 MET A CA 1
ATOM 644 C C . MET A 1 86 ? 4.457 1.774 12.403 1.00 87.38 86 MET A C 1
ATOM 646 O O . MET A 1 86 ? 4.570 0.986 13.341 1.00 87.38 86 MET A O 1
ATOM 650 N N . VAL A 1 87 ? 4.127 1.384 11.173 1.00 89.75 87 VAL A N 1
ATOM 651 C CA . VAL A 1 87 ? 3.941 -0.021 10.796 1.00 89.75 87 VAL A CA 1
ATOM 652 C C . VAL A 1 87 ? 5.187 -0.497 10.049 1.00 89.75 87 VAL A C 1
ATOM 654 O O . VAL A 1 87 ? 5.521 0.079 9.011 1.00 89.75 87 VAL A O 1
ATOM 657 N N . PRO A 1 88 ? 5.903 -1.524 10.541 1.00 91.62 88 PRO A N 1
ATOM 658 C CA . PRO A 1 88 ? 7.058 -2.048 9.831 1.00 91.62 88 PRO A CA 1
ATOM 659 C C . PRO A 1 88 ? 6.606 -2.744 8.543 1.00 91.62 88 PRO A C 1
ATOM 661 O O . PRO A 1 88 ? 5.792 -3.664 8.571 1.00 91.62 88 PRO A O 1
ATOM 664 N N . LEU A 1 89 ? 7.173 -2.308 7.422 1.00 94.31 89 LEU A N 1
ATOM 665 C CA . LEU A 1 89 ? 6.936 -2.846 6.088 1.00 94.31 89 LEU A CA 1
ATOM 666 C C . LEU A 1 89 ? 8.275 -3.278 5.498 1.00 94.31 89 LEU A C 1
ATOM 668 O O . LEU A 1 89 ? 9.215 -2.482 5.455 1.00 94.31 89 LEU A O 1
ATOM 672 N N . ARG A 1 90 ? 8.370 -4.518 5.020 1.00 96.69 90 ARG A N 1
ATOM 673 C CA . ARG A 1 90 ? 9.497 -4.960 4.192 1.00 96.69 90 ARG A CA 1
ATOM 674 C C . ARG A 1 90 ? 8.997 -5.281 2.798 1.00 96.69 90 ARG A C 1
ATOM 676 O O . ARG A 1 90 ? 7.995 -5.970 2.646 1.00 96.69 90 ARG A O 1
ATOM 683 N N . PHE A 1 91 ? 9.723 -4.793 1.803 1.00 97.12 91 PHE A N 1
ATOM 684 C CA . PHE A 1 91 ? 9.454 -5.069 0.403 1.00 97.12 91 PHE A CA 1
ATOM 685 C C . PHE A 1 91 ? 10.644 -5.796 -0.221 1.00 97.12 91 PHE A C 1
ATOM 687 O O . PHE A 1 91 ? 11.791 -5.424 0.038 1.00 97.12 91 PHE A O 1
ATOM 694 N N . HIS A 1 92 ? 10.378 -6.810 -1.041 1.00 95.50 92 HIS A N 1
ATOM 695 C CA . HIS A 1 92 ? 11.393 -7.444 -1.874 1.00 95.50 92 HIS A CA 1
ATOM 696 C C . HIS A 1 92 ? 10.847 -7.816 -3.252 1.00 95.50 92 HIS A C 1
ATOM 698 O O . HIS A 1 92 ? 9.716 -8.274 -3.411 1.00 95.50 92 HIS A O 1
ATOM 704 N N . ALA A 1 93 ? 11.700 -7.663 -4.256 1.00 94.19 93 ALA A N 1
ATOM 705 C CA . ALA A 1 93 ? 11.426 -8.047 -5.628 1.00 94.19 93 ALA A CA 1
ATOM 706 C C . ALA A 1 93 ? 12.699 -8.600 -6.264 1.00 94.19 93 ALA A C 1
ATOM 708 O O . ALA A 1 93 ? 13.800 -8.135 -5.976 1.00 94.19 93 ALA A O 1
ATOM 709 N N . HIS A 1 94 ? 12.534 -9.594 -7.132 1.00 89.50 94 HIS A N 1
ATOM 710 C CA . HIS A 1 94 ? 13.642 -10.219 -7.857 1.00 89.50 94 HIS A CA 1
ATOM 711 C C . HIS A 1 94 ? 13.851 -9.628 -9.253 1.00 89.50 94 HIS A C 1
ATOM 713 O O . HIS A 1 94 ? 14.885 -9.868 -9.868 1.00 89.50 94 HIS A O 1
ATOM 719 N N . VAL A 1 95 ? 12.867 -8.884 -9.760 1.00 88.31 95 VAL A N 1
ATOM 720 C CA . VAL A 1 95 ? 12.854 -8.333 -11.117 1.00 88.31 95 VAL A CA 1
ATOM 721 C C . VAL A 1 95 ? 12.318 -6.906 -11.066 1.00 88.31 95 VAL A C 1
ATOM 723 O O . VAL A 1 95 ? 11.520 -6.564 -10.188 1.00 88.31 95 VAL A O 1
ATOM 726 N N . ALA A 1 96 ? 12.765 -6.083 -12.012 1.00 90.25 96 ALA A N 1
ATOM 727 C CA . ALA A 1 96 ? 12.180 -4.777 -12.263 1.00 90.25 96 ALA A CA 1
ATOM 728 C C . ALA A 1 96 ? 10.703 -4.901 -12.658 1.00 90.25 96 ALA A C 1
ATOM 730 O O . ALA A 1 96 ? 10.298 -5.839 -13.341 1.00 90.25 96 ALA A O 1
ATOM 731 N N . GLY A 1 97 ? 9.892 -3.946 -12.224 1.00 91.06 97 GLY A N 1
ATOM 732 C CA . GLY A 1 97 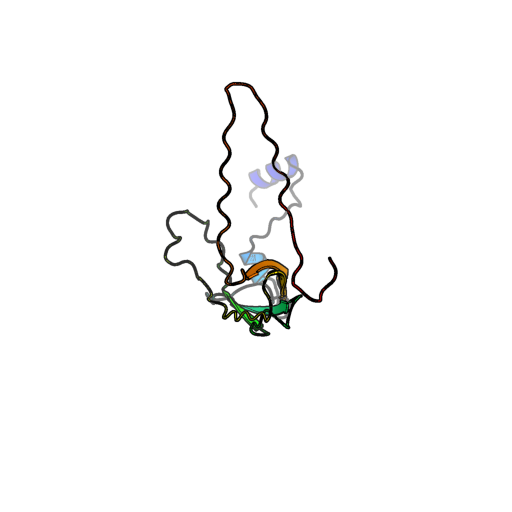? 8.463 -3.959 -12.471 1.00 91.06 97 GLY A CA 1
ATOM 733 C C . GLY A 1 97 ? 7.681 -3.117 -11.477 1.00 91.06 97 GLY A C 1
ATOM 734 O O . GLY A 1 97 ? 8.230 -2.487 -10.571 1.00 91.06 97 GLY A O 1
ATOM 735 N N . ARG A 1 98 ? 6.364 -3.114 -11.668 1.00 94.75 98 ARG A N 1
ATOM 736 C CA . ARG A 1 98 ? 5.403 -2.411 -10.820 1.00 94.75 98 ARG A CA 1
ATOM 737 C C . ARG A 1 98 ? 4.606 -3.429 -10.015 1.00 94.75 98 ARG A C 1
ATOM 739 O O . ARG A 1 98 ? 3.949 -4.290 -10.590 1.00 94.75 98 ARG A O 1
ATOM 746 N N . PHE A 1 99 ? 4.637 -3.300 -8.695 1.00 96.62 99 PHE A N 1
ATOM 747 C CA . PHE A 1 99 ? 3.977 -4.204 -7.759 1.00 96.62 99 PHE A CA 1
ATOM 748 C C . PHE A 1 99 ? 2.887 -3.444 -7.006 1.00 96.62 99 PHE A C 1
ATOM 750 O O . PHE A 1 99 ? 3.178 -2.523 -6.242 1.00 96.62 99 PHE A O 1
ATOM 757 N N . GLN A 1 100 ? 1.631 -3.827 -7.235 1.00 97.19 100 GLN A N 1
ATOM 758 C CA . GLN A 1 100 ? 0.457 -3.229 -6.600 1.00 97.19 100 GLN A CA 1
ATOM 759 C C . GLN A 1 100 ? -0.127 -4.194 -5.570 1.00 97.19 100 GLN A C 1
ATOM 761 O O . GLN A 1 100 ? -0.665 -5.242 -5.919 1.00 97.19 100 GLN A O 1
ATOM 766 N N . CYS A 1 101 ? -0.014 -3.838 -4.295 1.00 96.56 101 CYS A N 1
ATOM 767 C CA . CYS A 1 101 ? -0.463 -4.651 -3.176 1.00 96.56 101 CYS A CA 1
ATOM 768 C C . CYS A 1 101 ? -1.632 -3.975 -2.463 1.00 96.56 101 CYS A C 1
ATOM 770 O O . CYS A 1 101 ? -1.528 -2.831 -2.025 1.00 96.56 101 CYS A O 1
ATOM 772 N N . GLN A 1 102 ? -2.747 -4.684 -2.329 1.00 97.81 102 GLN A N 1
ATOM 773 C CA . GLN A 1 102 ? -3.841 -4.262 -1.466 1.00 97.81 102 GLN A CA 1
ATOM 774 C C . GLN A 1 102 ? -3.531 -4.703 -0.040 1.00 97.81 102 GLN A C 1
ATOM 776 O O . GLN A 1 102 ? -3.374 -5.895 0.212 1.00 97.81 102 GLN A O 1
ATOM 781 N N . LEU A 1 103 ? -3.450 -3.739 0.871 1.00 97.50 103 LEU A N 1
ATOM 782 C CA . LEU A 1 103 ? -3.331 -3.939 2.307 1.00 97.50 103 LEU A CA 1
ATOM 783 C C . LEU A 1 103 ? -4.713 -3.766 2.936 1.00 97.50 103 LEU A C 1
ATOM 785 O O . LEU A 1 103 ? -5.299 -2.685 2.859 1.00 97.50 103 LEU A O 1
ATOM 789 N N . VAL A 1 104 ? -5.213 -4.811 3.581 1.00 97.75 104 VAL A N 1
ATOM 790 C CA . VAL A 1 104 ? -6.498 -4.805 4.275 1.00 97.75 104 VAL A CA 1
ATOM 791 C C . VAL A 1 104 ? -6.246 -4.874 5.774 1.00 97.75 104 VAL A C 1
ATOM 793 O O . VAL A 1 104 ? -5.609 -5.800 6.264 1.00 97.75 104 VAL A O 1
ATOM 796 N N . LEU A 1 105 ? -6.761 -3.888 6.501 1.00 96.69 105 LEU A N 1
ATOM 797 C CA . LEU A 1 105 ? -6.798 -3.874 7.956 1.00 96.69 105 LEU A CA 1
ATOM 798 C C . LEU A 1 105 ? -8.226 -4.156 8.403 1.00 96.69 105 LEU A C 1
ATOM 800 O O . LEU A 1 105 ? -9.128 -3.398 8.041 1.00 96.69 105 LEU A O 1
ATOM 804 N N . GLN A 1 106 ? -8.443 -5.195 9.202 1.00 96.50 106 GLN A N 1
ATOM 805 C CA . GLN A 1 106 ? -9.777 -5.551 9.687 1.00 96.50 106 GLN A CA 1
ATOM 806 C C . GLN A 1 106 ? -9.817 -5.514 11.209 1.00 96.50 106 GLN A C 1
ATOM 808 O O . GLN A 1 106 ? -9.000 -6.142 11.876 1.00 96.50 106 GLN A O 1
ATOM 813 N N . SER A 1 107 ? -10.780 -4.787 11.765 1.00 93.75 107 SER A N 1
ATOM 814 C CA . SER A 1 107 ? -11.076 -4.801 13.194 1.00 93.75 107 SER A CA 1
ATOM 815 C C . SER A 1 107 ? -12.565 -5.037 13.429 1.00 93.75 107 SER A C 1
ATOM 817 O O . SER A 1 107 ? -13.378 -5.059 12.507 1.00 93.75 107 SER A O 1
ATOM 819 N N . TRP A 1 108 ? -12.954 -5.155 14.696 1.00 88.69 108 TRP A N 1
ATOM 820 C CA . TRP A 1 108 ? -14.364 -5.207 15.086 1.00 88.69 108 TRP A CA 1
ATOM 821 C C . TRP A 1 108 ? -15.124 -3.887 14.841 1.00 88.69 108 TRP A C 1
ATOM 823 O O . TRP A 1 108 ? -16.349 -3.868 14.961 1.00 88.69 108 TRP A O 1
ATOM 833 N N . ARG A 1 109 ? -14.427 -2.777 14.543 1.00 87.19 109 ARG A N 1
ATOM 834 C CA . ARG A 1 109 ? -15.036 -1.451 14.328 1.00 87.19 109 ARG A CA 1
ATOM 835 C C . ARG A 1 109 ? -15.219 -1.111 12.859 1.00 87.19 109 ARG A C 1
ATOM 837 O O . ARG A 1 109 ? -16.248 -0.551 12.492 1.00 87.19 109 ARG A O 1
ATOM 844 N N . ASP A 1 110 ? -14.196 -1.371 12.060 1.00 92.19 110 ASP A N 1
ATOM 845 C CA . ASP A 1 110 ? -14.090 -0.962 10.665 1.00 92.19 110 ASP A CA 1
ATOM 846 C C . ASP A 1 110 ? -13.095 -1.842 9.902 1.00 92.19 110 ASP A C 1
ATOM 848 O O . ASP A 1 110 ? -12.289 -2.584 10.472 1.00 92.19 110 ASP A O 1
ATOM 852 N N . ILE A 1 111 ? -13.167 -1.729 8.578 1.00 95.00 111 ILE A N 1
ATOM 853 C CA . ILE A 1 111 ? -12.215 -2.314 7.640 1.00 95.00 111 ILE A CA 1
ATOM 854 C C . ILE A 1 111 ? -11.605 -1.164 6.846 1.00 95.00 111 ILE A C 1
ATOM 856 O O . ILE A 1 111 ? -12.329 -0.304 6.339 1.00 95.00 111 ILE A O 1
ATOM 860 N N . ARG A 1 112 ? -10.279 -1.151 6.724 1.00 94.81 112 ARG A N 1
ATOM 861 C CA . ARG A 1 112 ? -9.535 -0.155 5.948 1.00 94.81 112 ARG A CA 1
ATOM 862 C C . ARG A 1 112 ? -8.770 -0.854 4.844 1.00 94.81 112 ARG A C 1
ATOM 864 O O . ARG A 1 112 ? -8.119 -1.862 5.093 1.00 94.81 112 ARG A O 1
ATOM 871 N N 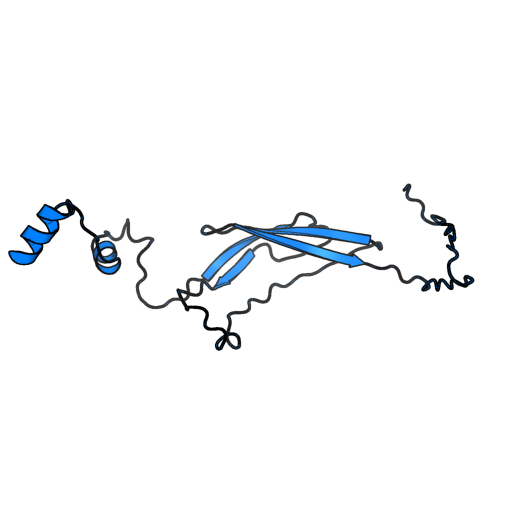. VAL A 1 113 ? -8.840 -0.306 3.639 1.00 96.38 113 VAL A N 1
ATOM 872 C CA . VAL A 1 113 ? -8.135 -0.840 2.473 1.00 96.38 113 VAL A CA 1
ATOM 873 C C . VAL A 1 113 ? -7.197 0.230 1.943 1.00 96.38 113 VAL A C 1
ATOM 875 O O . VAL A 1 113 ? -7.623 1.350 1.662 1.00 96.38 113 VAL A O 1
ATOM 878 N N . TYR A 1 114 ? -5.926 -0.126 1.809 1.00 96.06 114 TYR A N 1
ATOM 879 C CA . TYR A 1 114 ? -4.879 0.719 1.251 1.00 96.06 114 TYR A CA 1
ATOM 880 C C . TYR A 1 114 ? -4.293 0.052 0.014 1.00 96.06 114 TYR A C 1
ATOM 882 O O . TYR A 1 114 ? -4.168 -1.169 -0.044 1.00 96.06 114 TYR A O 1
ATOM 890 N N . LEU A 1 115 ? -3.903 0.862 -0.965 1.00 97.12 115 LEU A N 1
ATOM 891 C CA . LEU A 1 115 ? -3.126 0.406 -2.107 1.00 97.12 115 LEU A CA 1
ATOM 892 C C . LEU A 1 115 ? -1.672 0.826 -1.900 1.00 97.12 115 LEU A C 1
ATOM 894 O O . LEU A 1 115 ? -1.363 2.016 -1.880 1.00 97.12 115 LEU A O 1
ATOM 898 N N . LEU A 1 116 ? -0.796 -0.157 -1.732 1.00 96.25 116 LEU A N 1
ATOM 899 C CA . LEU A 1 116 ? 0.646 0.024 -1.711 1.00 96.25 116 LEU A CA 1
ATOM 900 C C . LEU A 1 116 ? 1.184 -0.204 -3.120 1.00 96.25 116 LEU A C 1
ATOM 902 O O . LEU A 1 116 ? 0.861 -1.202 -3.765 1.00 96.25 116 LEU A O 1
ATOM 906 N N . GLU A 1 117 ? 2.028 0.707 -3.585 1.00 96.56 117 GLU A N 1
ATOM 907 C CA . GLU A 1 117 ? 2.690 0.593 -4.875 1.00 96.56 117 GLU A CA 1
ATOM 908 C C . GLU A 1 117 ? 4.203 0.651 -4.690 1.00 96.56 117 GLU A C 1
ATOM 910 O O . GLU A 1 117 ? 4.729 1.601 -4.110 1.00 96.56 117 GLU A O 1
ATOM 915 N N . ALA A 1 118 ? 4.894 -0.363 -5.205 1.00 95.94 118 ALA A N 1
ATOM 916 C CA . ALA A 1 118 ? 6.343 -0.375 -5.307 1.00 95.94 118 ALA A CA 1
ATOM 917 C C . ALA A 1 118 ? 6.752 -0.463 -6.779 1.00 95.94 118 ALA A C 1
ATOM 919 O O . ALA A 1 118 ? 6.281 -1.330 -7.517 1.00 95.94 118 ALA A O 1
ATOM 920 N N . VAL A 1 119 ? 7.634 0.441 -7.199 1.00 95.12 119 VAL A N 1
ATOM 921 C CA . VAL A 1 119 ? 8.205 0.464 -8.547 1.00 95.12 119 VAL A CA 1
ATOM 922 C C . VAL A 1 119 ? 9.682 0.143 -8.428 1.00 95.12 119 VAL A C 1
ATOM 924 O O . VAL A 1 119 ? 10.432 0.856 -7.765 1.00 95.12 119 VAL A O 1
ATOM 927 N N . VAL A 1 120 ? 10.080 -0.955 -9.058 1.00 93.56 120 VAL A N 1
ATOM 928 C CA . VAL A 1 120 ? 11.462 -1.410 -9.119 1.00 93.56 120 VAL A CA 1
ATOM 929 C C . VAL A 1 120 ? 11.956 -1.140 -10.523 1.00 93.56 120 VAL A C 1
ATOM 931 O O . VAL A 1 120 ? 11.494 -1.757 -11.480 1.00 93.56 120 VAL A O 1
ATOM 934 N N . THR A 1 121 ? 12.882 -0.204 -10.649 1.00 88.69 121 THR A N 1
ATOM 935 C CA . THR A 1 121 ? 13.535 0.093 -11.922 1.00 88.69 121 THR A CA 1
ATOM 936 C C . THR A 1 121 ? 14.807 -0.738 -12.005 1.00 88.69 121 THR A C 1
ATOM 938 O O . THR A 1 121 ? 15.559 -0.805 -11.033 1.00 88.69 121 THR A O 1
ATOM 941 N N . ALA A 1 122 ? 15.041 -1.395 -13.141 1.00 83.38 122 ALA A N 1
ATOM 942 C CA . ALA A 1 122 ? 16.325 -2.039 -13.387 1.00 83.38 122 ALA A CA 1
ATOM 943 C C . ALA A 1 122 ? 17.430 -0.975 -13.412 1.00 83.38 122 ALA A C 1
ATOM 945 O O . ALA A 1 122 ? 17.190 0.155 -13.844 1.00 83.38 122 ALA A O 1
ATOM 946 N N . GLU A 1 123 ? 18.640 -1.340 -12.995 1.00 76.06 123 GLU A N 1
ATOM 947 C CA . GLU A 1 123 ? 19.821 -0.553 -13.341 1.00 76.06 123 GLU A CA 1
ATOM 948 C C . GLU A 1 123 ? 20.012 -0.670 -14.856 1.00 76.06 123 GLU A C 1
ATOM 950 O O . GLU A 1 123 ? 20.483 -1.684 -15.366 1.00 76.06 123 GLU A O 1
ATOM 955 N N . GLY A 1 124 ? 19.523 0.328 -15.583 1.00 68.12 124 GLY A N 1
ATOM 956 C CA . GLY A 1 124 ? 19.602 0.414 -17.032 1.00 68.12 124 GLY A CA 1
ATOM 957 C C . GLY A 1 124 ? 20.040 1.809 -17.440 1.00 68.12 124 GLY A C 1
ATOM 958 O O . GLY A 1 124 ? 19.801 2.782 -16.721 1.00 68.12 124 GLY A O 1
ATOM 959 N N . ASP A 1 125 ? 20.689 1.898 -18.596 1.00 65.56 125 ASP A N 1
ATOM 960 C CA . ASP A 1 125 ? 21.144 3.169 -19.137 1.00 65.56 125 ASP A CA 1
ATOM 961 C C . ASP A 1 125 ? 19.952 4.090 -19.421 1.00 65.56 125 ASP A C 1
ATOM 963 O O . ASP A 1 125 ? 18.931 3.695 -19.992 1.00 65.56 125 ASP A O 1
ATOM 967 N N . HIS A 1 126 ? 20.076 5.352 -19.016 1.00 69.56 126 HIS A N 1
ATOM 968 C CA . HIS A 1 126 ? 19.095 6.366 -19.366 1.00 69.56 126 HIS A CA 1
ATOM 969 C C . HIS A 1 126 ? 19.163 6.640 -20.873 1.00 69.56 126 HIS A C 1
ATOM 971 O O . HIS A 1 126 ? 20.181 7.109 -21.381 1.00 69.56 126 HIS A O 1
ATOM 977 N N . ALA A 1 127 ? 18.067 6.390 -21.590 1.00 73.00 127 ALA A N 1
ATOM 978 C CA . ALA A 1 127 ? 17.953 6.770 -22.991 1.00 73.00 127 ALA A CA 1
ATOM 979 C C . ALA A 1 127 ? 17.605 8.261 -23.101 1.00 73.00 127 ALA A C 1
ATOM 981 O O . ALA A 1 127 ? 16.544 8.701 -22.652 1.00 73.00 127 ALA A O 1
ATOM 982 N N . GLN A 1 128 ? 18.494 9.045 -23.709 1.00 80.19 128 GLN A N 1
ATOM 983 C CA . GLN A 1 128 ? 18.208 10.428 -24.075 1.00 80.19 128 GLN A CA 1
ATOM 984 C C . GLN A 1 128 ? 17.601 10.463 -25.480 1.00 80.19 128 GLN A C 1
ATOM 986 O O . GLN A 1 128 ? 18.195 9.960 -26.431 1.00 80.19 128 GLN A O 1
ATOM 991 N N . LEU A 1 129 ? 16.424 11.075 -25.608 1.00 85.12 129 LEU A N 1
ATOM 992 C CA . LEU A 1 129 ? 15.784 11.337 -26.896 1.00 85.12 129 LEU A CA 1
ATOM 993 C C . LEU A 1 129 ? 15.929 12.821 -27.223 1.00 85.12 129 LEU A C 1
ATOM 995 O O . LEU A 1 129 ? 15.517 13.677 -26.439 1.00 85.12 129 LEU A O 1
ATOM 999 N N . GLU A 1 130 ? 16.511 13.124 -28.378 1.00 88.81 130 GLU A N 1
ATOM 1000 C CA . GLU A 1 130 ? 16.626 14.484 -28.894 1.00 88.81 130 GLU A CA 1
ATOM 1001 C C . GLU A 1 130 ? 15.773 14.627 -30.155 1.00 88.81 130 GLU A C 1
ATOM 1003 O O . GLU A 1 130 ? 15.900 13.853 -31.103 1.00 88.81 130 GLU A O 1
ATOM 1008 N N . PHE A 1 131 ? 14.902 15.636 -30.162 1.00 88.56 131 PHE A N 1
ATOM 1009 C CA . PHE A 1 131 ? 14.028 15.943 -31.287 1.00 88.56 131 PHE A CA 1
ATOM 1010 C C . PHE A 1 131 ? 14.405 17.301 -31.871 1.00 88.56 131 PHE A C 1
ATOM 1012 O O . PHE A 1 131 ? 14.412 18.309 -31.166 1.00 88.56 131 PHE A O 1
ATOM 1019 N N . THR A 1 132 ? 14.657 17.353 -33.177 1.00 88.31 132 THR A N 1
ATOM 1020 C CA . THR A 1 132 ? 14.852 18.610 -33.908 1.00 88.31 132 THR A CA 1
ATOM 1021 C C . THR A 1 132 ? 13.837 18.691 -35.040 1.00 88.31 132 THR A C 1
ATOM 1023 O O . THR A 1 132 ? 13.786 17.810 -35.895 1.00 88.31 132 THR A O 1
ATOM 1026 N N . THR A 1 133 ? 13.017 19.744 -35.051 1.00 91.50 133 THR A N 1
ATOM 1027 C CA . THR A 1 133 ? 12.014 19.978 -36.099 1.00 91.50 133 THR A CA 1
ATOM 1028 C C . THR A 1 133 ? 11.966 21.457 -36.497 1.00 91.50 133 THR A C 1
ATOM 1030 O O . THR A 1 133 ? 12.134 22.324 -35.633 1.00 91.50 133 THR A O 1
ATOM 1033 N N . PRO A 1 134 ? 11.745 21.783 -37.785 1.00 91.19 134 PRO A N 1
ATOM 1034 C CA . PRO A 1 134 ? 11.435 23.144 -38.208 1.00 91.19 134 PRO A CA 1
ATOM 1035 C C . PRO A 1 134 ? 10.116 23.653 -37.603 1.00 91.19 134 PRO A C 1
ATOM 1037 O O . PRO A 1 134 ? 9.246 22.881 -37.195 1.00 91.19 134 PRO A O 1
ATOM 1040 N N . ALA A 1 135 ? 9.940 24.976 -37.583 1.00 92.94 135 ALA A N 1
ATOM 1041 C CA . ALA A 1 135 ? 8.733 25.598 -37.045 1.00 92.94 135 ALA A CA 1
ATOM 1042 C C . ALA A 1 135 ? 7.459 25.074 -37.737 1.00 92.94 135 ALA A C 1
ATOM 1044 O O . ALA A 1 135 ? 7.399 24.990 -38.963 1.00 92.94 135 ALA A O 1
ATOM 1045 N N . HIS A 1 136 ? 6.432 24.773 -36.935 1.00 91.25 136 HIS A N 1
ATOM 1046 C CA . HIS A 1 136 ? 5.112 24.291 -37.371 1.00 91.25 136 HIS A CA 1
ATOM 1047 C C . HIS A 1 136 ? 5.078 22.918 -38.064 1.00 91.25 136 HIS A C 1
ATOM 1049 O O . HIS A 1 136 ? 4.064 22.582 -38.675 1.00 91.25 136 HIS A O 1
ATOM 1055 N N . LEU A 1 137 ? 6.129 22.103 -37.944 1.00 93.25 137 LEU A N 1
ATOM 1056 C CA . LEU A 1 137 ? 6.142 20.737 -38.471 1.00 93.25 137 LEU A CA 1
ATOM 1057 C C . LEU A 1 137 ? 6.163 19.696 -37.348 1.00 93.25 137 LEU A C 1
ATOM 1059 O O . LEU A 1 137 ? 6.880 19.838 -36.355 1.00 93.25 137 LEU A O 1
ATOM 1063 N N . SER A 1 138 ? 5.378 18.632 -37.521 1.00 91.69 138 SER A N 1
ATOM 1064 C CA . SER A 1 138 ? 5.362 17.481 -36.619 1.00 91.69 138 SER A CA 1
ATOM 1065 C C . SER A 1 138 ? 6.603 16.612 -36.814 1.00 91.69 138 SER A C 1
ATOM 1067 O O . SER A 1 138 ? 7.010 16.364 -37.948 1.00 91.69 138 SER A O 1
ATOM 1069 N N . VAL A 1 139 ? 7.142 16.083 -35.717 1.00 92.12 139 VAL A N 1
ATOM 1070 C CA . VAL A 1 139 ? 8.179 15.046 -35.721 1.00 92.12 139 VAL A CA 1
ATOM 1071 C C . VAL A 1 139 ? 7.625 13.785 -35.066 1.00 92.12 139 VAL A C 1
ATOM 1073 O O . VAL A 1 139 ? 6.943 13.853 -34.044 1.00 92.12 139 VAL A O 1
ATOM 1076 N N . THR A 1 140 ? 7.893 12.633 -35.669 1.00 90.94 140 THR A N 1
ATOM 1077 C CA . THR A 1 140 ? 7.559 11.315 -35.124 1.00 90.94 140 THR A CA 1
ATOM 1078 C C . THR A 1 140 ? 8.809 10.458 -35.230 1.00 90.94 140 THR A C 1
ATOM 1080 O O . THR A 1 140 ? 9.433 10.415 -36.288 1.00 90.94 140 THR A O 1
ATOM 1083 N N . GLN A 1 141 ? 9.198 9.828 -34.126 1.00 86.56 141 GLN A N 1
ATOM 1084 C CA . GLN A 1 141 ? 10.324 8.906 -34.067 1.00 86.56 141 GLN A CA 1
ATOM 1085 C C . GLN A 1 141 ? 9.813 7.592 -33.495 1.00 86.56 141 GLN A C 1
ATOM 1087 O O . GLN A 1 141 ? 9.328 7.558 -32.364 1.00 86.56 141 GLN A O 1
ATOM 1092 N N . ASP A 1 142 ? 9.932 6.524 -34.274 1.00 88.00 142 ASP A N 1
ATOM 1093 C CA . ASP A 1 142 ? 9.651 5.184 -33.782 1.00 88.00 142 ASP A CA 1
ATOM 1094 C C . ASP A 1 142 ? 10.797 4.740 -32.870 1.00 88.00 142 ASP A C 1
ATOM 1096 O O . ASP A 1 142 ? 11.972 4.827 -33.236 1.00 88.00 142 ASP A O 1
ATOM 1100 N N . ILE A 1 143 ? 10.458 4.278 -31.667 1.00 84.06 143 ILE A N 1
ATOM 1101 C CA . ILE A 1 143 ? 11.437 3.774 -30.703 1.00 84.06 143 ILE A CA 1
ATOM 1102 C C . ILE A 1 143 ? 11.507 2.253 -30.869 1.00 84.06 143 ILE A C 1
ATOM 1104 O O . ILE A 1 143 ? 10.522 1.573 -30.565 1.00 84.06 143 ILE A O 1
ATOM 1108 N N . PRO A 1 144 ? 12.635 1.689 -31.340 1.00 80.06 144 PRO A N 1
ATOM 1109 C CA . PRO A 1 144 ? 12.775 0.247 -31.451 1.00 80.06 144 PRO A CA 1
ATOM 1110 C C . PRO A 1 144 ? 12.903 -0.356 -30.050 1.00 80.06 144 PRO A C 1
ATOM 1112 O O . PRO A 1 144 ? 13.940 -0.245 -29.401 1.00 80.06 144 PRO A O 1
ATOM 1115 N N . LEU A 1 145 ? 11.834 -0.992 -29.577 1.00 81.44 145 LEU A N 1
ATOM 1116 C CA . LEU A 1 145 ? 11.841 -1.742 -28.326 1.00 81.44 145 LEU A CA 1
ATOM 1117 C C . LEU A 1 145 ? 12.276 -3.180 -28.617 1.00 81.44 145 LEU A C 1
ATOM 1119 O O . LEU A 1 145 ? 11.555 -3.934 -29.270 1.00 81.44 145 LEU A O 1
ATOM 1123 N N . ILE A 1 146 ? 13.463 -3.551 -28.139 1.00 79.88 146 ILE A N 1
ATOM 1124 C CA . ILE A 1 146 ? 13.975 -4.920 -28.216 1.00 79.88 146 ILE A CA 1
ATOM 1125 C C . ILE A 1 146 ? 13.784 -5.554 -26.841 1.00 79.88 146 ILE A C 1
ATOM 1127 O O . ILE A 1 146 ? 14.340 -5.085 -25.850 1.00 79.88 146 ILE A O 1
ATOM 1131 N N . ASN A 1 147 ? 12.982 -6.615 -26.773 1.00 77.06 147 ASN A N 1
ATOM 1132 C CA . ASN A 1 147 ? 12.876 -7.416 -25.561 1.00 77.06 147 ASN A CA 1
ATOM 1133 C C . ASN A 1 147 ? 14.066 -8.381 -25.501 1.00 77.06 147 ASN A C 1
ATOM 1135 O O . ASN A 1 147 ? 14.080 -9.403 -26.181 1.00 77.06 147 ASN A O 1
ATOM 1139 N N . GLU A 1 148 ? 15.074 -8.039 -24.703 1.00 77.19 148 GLU A N 1
ATOM 1140 C CA . GLU A 1 148 ? 16.242 -8.901 -24.477 1.00 77.19 148 GLU A CA 1
ATOM 1141 C C . GLU A 1 148 ? 15.972 -10.025 -23.459 1.00 77.19 148 GLU A C 1
ATOM 1143 O O . GLU A 1 148 ? 16.817 -10.895 -23.233 1.00 77.19 148 GLU A O 1
ATOM 1148 N N . SER A 1 149 ? 14.797 -10.023 -22.822 1.00 72.75 149 SER A N 1
ATOM 1149 C CA . SER A 1 149 ? 14.424 -11.030 -21.834 1.00 72.75 149 SER A CA 1
ATOM 1150 C C . SER A 1 149 ? 13.894 -12.314 -22.485 1.00 72.75 149 SER A C 1
ATOM 1152 O O . SER A 1 149 ? 13.553 -12.364 -23.664 1.00 72.75 149 SER A O 1
ATOM 1154 N N . ARG A 1 150 ? 13.807 -13.387 -21.687 1.00 77.06 150 ARG A N 1
ATOM 1155 C CA . ARG A 1 150 ? 13.194 -14.667 -22.093 1.00 77.06 150 ARG A CA 1
ATOM 1156 C C . ARG A 1 150 ? 11.685 -14.732 -21.822 1.00 77.06 150 ARG A C 1
ATOM 1158 O O . ARG A 1 150 ? 11.104 -15.805 -21.963 1.00 77.06 150 ARG A O 1
ATOM 1165 N N . GLN A 1 151 ? 11.076 -13.641 -21.359 1.00 73.31 151 GLN A N 1
ATOM 1166 C CA . GLN A 1 151 ? 9.636 -13.561 -21.125 1.00 73.31 151 GLN A CA 1
ATOM 1167 C C . GLN A 1 151 ? 8.944 -12.967 -22.349 1.00 73.31 151 GLN A C 1
ATOM 1169 O O . GLN A 1 151 ? 9.419 -11.976 -22.902 1.00 73.31 151 GLN A O 1
ATOM 1174 N N . ASP A 1 152 ? 7.824 -13.573 -22.744 1.00 73.38 152 ASP A N 1
ATOM 1175 C CA . ASP A 1 152 ? 6.920 -12.986 -23.733 1.00 73.38 152 ASP A CA 1
ATOM 1176 C C . ASP A 1 152 ? 6.242 -11.723 -23.180 1.00 73.38 152 ASP A C 1
ATOM 1178 O O . ASP A 1 152 ? 6.185 -11.513 -21.964 1.00 73.38 152 ASP A O 1
ATOM 1182 N N . TRP A 1 153 ? 5.788 -10.877 -24.106 1.00 69.19 153 TRP A N 1
ATOM 1183 C CA . TRP A 1 153 ? 5.192 -9.564 -23.852 1.00 69.19 153 TRP A CA 1
ATOM 1184 C C . TRP A 1 153 ? 3.729 -9.638 -23.407 1.00 69.19 153 TRP A C 1
ATOM 1186 O O . TRP A 1 153 ? 2.999 -10.547 -23.865 1.00 69.19 153 TRP A O 1
#

Foldseek 3Di:
DDPVVCVVCVVVVCNVPDDDDPVRVLVPDDPVRNPPDDDDDDQDKWKWAKDKPCCVFKDWDRIDIDTDDPDDPCDVVPPPPPRDDDTDIGGDDPDFDKDWMWMWIDTPVDIDIDIDIDGGDPPDDDDDDDDDDPPPDDDDDDDDDDDPDPDDD

Secondary structure (DSSP, 8-state):
--HHHHHHHHHTT-SS-----HHHHHHHS-TTT-TT---S---EEEEEEEEES-TTTEE--SEEEEEE-------GGGGGG---PPPP-EE--SSSEEEEEEEEEE-SS-EEEEEEEEEE--S-PPPP------TT------------SSS--

Sequence (153 aa):
MSPVEKKRRSLTHTLDSSTVRAGVAAAALTTSQSLLVPGPVQSQVVEYSVDVSLPEHFLLPHTITLPVARDARVTQDNLTDSEVVMVPLRFHAHVAGRFQCQLVLQSWRDIRVYLLEAVVTAEGDHAQLEFTTPAHLSVTQDIPLINESRQDW

Radius of gyration: 29.98 Å; chains: 1; bounding box: 70×41×72 Å